Protein AF-A0A846C142-F1 (afdb_monomer)

pLDDT: mean 88.05, std 14.72, range [41.88, 98.5]

Nearest PDB structures (foldseek):
  7qp0-assembly2_B  TM=8.686E-01  e=2.776E-03  Nakaseomyces glabratus
  4f6o-assembly1_A  TM=8.775E-01  e=6.236E-03  Saccharomyces cerevisiae S288C
  7qp0-assembly1_A  TM=8.681E-01  e=6.672E-03  Nakaseomyces glabratus
  4f6p-assembly1_A  TM=8.753E-01  e=9.348E-03  Saccharomyces cerevisiae S288C
  7qp1-assembly1_A  TM=8.445E-01  e=8.738E-03  Nakaseomyces glabratus

Radius of gyration: 13.84 Å; Cα contacts (8 Å, |Δi|>4): 103; chains: 1; bounding box: 31×23×34 Å

Sequence (77 aa):
MFKIAITIGVNEYVRYPKLNLNYAADDAEKMRDFLLKEEKFNHVFCCTDNSPQENYRPTYANIKDVLGLPEEYQENL

Foldseek 3Di:
DAAEEEFAFEQDPPVCRVRGDDCRLVVSVVVQVCCCPPVVHPYYQGAYCPDPDPLSDPDPVSVCVVVVDDPPPPPPD

Solvent-accessible surface area (backbone atoms only — not comparable to full-atom values): 4613 Å² total; per-residue (Å²): 134,93,38,75,52,76,30,70,11,72,24,80,38,85,93,43,64,91,69,45,4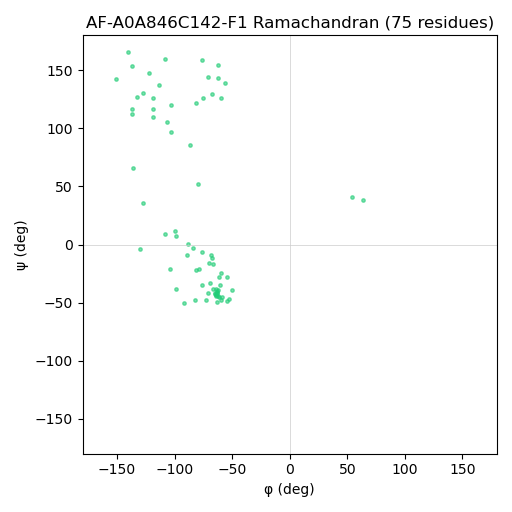6,93,49,37,34,60,52,21,53,52,49,43,48,44,38,44,71,74,67,60,35,76,44,63,50,63,22,16,71,82,45,93,47,74,77,30,26,67,42,73,67,37,48,42,65,75,66,63,73,67,80,88,74,65,85,84,120

Mean predicted aligned error: 5.56 Å

Structure (mmCIF, N/CA/C/O backbone):
data_AF-A0A846C142-F1
#
_entry.id   AF-A0A846C142-F1
#
loop_
_atom_site.group_PDB
_atom_site.id
_atom_site.type_symbol
_atom_site.label_atom_id
_atom_site.label_alt_id
_atom_site.label_comp_id
_atom_site.label_asym_id
_atom_site.label_entity_id
_atom_site.label_seq_id
_atom_site.pdbx_PDB_ins_code
_atom_site.Cartn_x
_atom_site.Cartn_y
_atom_site.Cartn_z
_atom_site.occupancy
_atom_site.B_iso_or_equiv
_atom_site.auth_seq_id
_atom_site.auth_comp_id
_atom_site.auth_asym_id
_atom_site.auth_atom_id
_atom_site.pdbx_PDB_model_num
ATOM 1 N N . MET A 1 1 ? -18.878 3.598 13.666 1.00 71.06 1 MET A 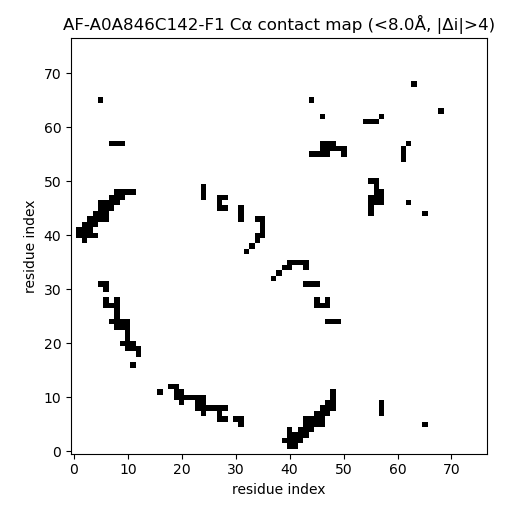N 1
ATOM 2 C CA . MET A 1 1 ? -18.960 3.173 12.252 1.00 71.06 1 MET A CA 1
ATOM 3 C C . MET A 1 1 ? -17.725 2.344 11.952 1.00 71.06 1 MET A C 1
ATOM 5 O O . MET A 1 1 ? -16.652 2.773 12.354 1.00 71.06 1 MET A O 1
ATOM 9 N N . PHE A 1 2 ? -17.876 1.168 11.341 1.00 88.88 2 PHE A N 1
ATOM 10 C CA . PHE A 1 2 ? -16.741 0.320 10.969 1.00 88.88 2 PHE A CA 1
ATOM 11 C C . PHE A 1 2 ? -16.151 0.826 9.646 1.00 88.88 2 PHE A C 1
ATOM 13 O O . PHE A 1 2 ? -16.887 0.948 8.669 1.00 88.88 2 PHE A O 1
ATOM 20 N N . LYS A 1 3 ? -14.864 1.183 9.632 1.00 93.19 3 LYS A N 1
ATOM 21 C CA . LYS A 1 3 ? -14.159 1.753 8.476 1.00 93.19 3 LYS A CA 1
ATOM 22 C C . LYS A 1 3 ? -13.007 0.846 8.065 1.00 93.19 3 LYS A C 1
ATOM 24 O O . LYS A 1 3 ? -12.144 0.538 8.888 1.00 93.19 3 LYS A O 1
ATOM 29 N N . ILE A 1 4 ? -12.991 0.471 6.791 1.00 94.31 4 ILE A N 1
ATOM 30 C CA . ILE A 1 4 ? -11.910 -0.289 6.165 1.00 94.31 4 ILE A CA 1
ATOM 31 C C . ILE A 1 4 ? -11.349 0.491 4.982 1.00 94.31 4 ILE A C 1
ATOM 33 O O . ILE A 1 4 ? -12.085 1.228 4.327 1.00 94.31 4 ILE A O 1
ATOM 37 N N . ALA A 1 5 ? -10.055 0.345 4.728 1.00 94.25 5 ALA A N 1
ATOM 38 C CA . ALA A 1 5 ? -9.400 0.920 3.561 1.00 94.25 5 ALA A CA 1
ATOM 39 C C . ALA A 1 5 ? -8.366 -0.041 2.980 1.00 94.25 5 ALA A C 1
ATOM 41 O O . ALA A 1 5 ? -7.952 -1.007 3.623 1.00 94.25 5 ALA A O 1
ATOM 42 N N . ILE A 1 6 ? -7.940 0.270 1.762 1.00 94.88 6 ILE A N 1
ATOM 43 C CA . ILE A 1 6 ? -6.833 -0.385 1.079 1.00 94.88 6 ILE A CA 1
ATOM 44 C C . ILE A 1 6 ? -5.885 0.724 0.623 1.00 94.88 6 ILE A C 1
ATOM 46 O O . ILE A 1 6 ? -6.328 1.703 0.023 1.00 94.88 6 ILE A O 1
ATOM 50 N N . THR A 1 7 ? -4.596 0.582 0.905 1.00 96.75 7 THR A N 1
ATOM 51 C CA . THR A 1 7 ? -3.532 1.416 0.340 1.00 96.75 7 THR A CA 1
ATOM 52 C C . THR A 1 7 ? -2.654 0.552 -0.555 1.00 96.75 7 THR A C 1
ATOM 54 O O . THR A 1 7 ? -2.355 -0.595 -0.222 1.00 96.75 7 THR A O 1
ATOM 57 N N . ILE A 1 8 ? -2.279 1.074 -1.724 1.00 96.88 8 ILE A N 1
ATOM 58 C CA . ILE A 1 8 ? -1.502 0.342 -2.730 1.00 96.88 8 ILE A CA 1
ATOM 59 C C . ILE A 1 8 ? -0.357 1.237 -3.190 1.00 96.88 8 ILE A C 1
ATOM 61 O O . ILE A 1 8 ? -0.597 2.373 -3.595 1.00 96.88 8 ILE A O 1
ATOM 65 N N . GLY A 1 9 ? 0.871 0.726 -3.135 1.00 96.88 9 GLY A N 1
ATOM 66 C CA . GLY A 1 9 ? 2.072 1.441 -3.558 1.00 96.88 9 GLY A CA 1
ATOM 67 C C . GLY A 1 9 ? 3.004 0.540 -4.359 1.00 96.88 9 GLY A C 1
ATOM 68 O O . GLY A 1 9 ? 3.525 -0.435 -3.822 1.00 96.88 9 GLY A O 1
ATOM 69 N N . VAL A 1 10 ? 3.223 0.877 -5.633 1.00 96.62 10 VAL A N 1
ATOM 70 C CA . VAL A 1 10 ? 4.061 0.101 -6.563 1.00 96.62 10 VAL A CA 1
ATOM 71 C C . VAL A 1 10 ? 5.229 0.958 -7.038 1.00 96.62 10 VAL A C 1
ATOM 73 O O . VAL A 1 10 ? 5.033 1.981 -7.698 1.00 96.62 10 VAL A O 1
ATOM 76 N N . ASN A 1 11 ? 6.439 0.530 -6.700 1.00 96.75 11 ASN A N 1
ATOM 77 C CA . ASN A 1 11 ? 7.696 1.131 -7.124 1.00 96.75 11 ASN A CA 1
ATOM 78 C C . ASN A 1 11 ? 8.309 0.370 -8.306 1.00 96.75 11 ASN A C 1
ATOM 80 O O . ASN A 1 11 ? 8.864 0.998 -9.208 1.00 96.75 11 ASN A O 1
ATOM 84 N N . GLU A 1 12 ? 8.213 -0.961 -8.320 1.00 94.62 12 GLU A N 1
ATOM 85 C CA . GLU A 1 12 ? 8.934 -1.813 -9.267 1.00 94.62 12 GLU A CA 1
ATOM 86 C C . GLU A 1 12 ? 8.033 -2.336 -10.393 1.00 94.62 12 GLU A C 1
ATOM 88 O O . GLU A 1 12 ? 7.374 -3.372 -10.301 1.00 94.62 12 GLU A O 1
ATOM 93 N N . TYR A 1 13 ? 8.068 -1.655 -11.536 1.00 91.38 13 TYR A N 1
ATOM 94 C CA . TYR A 1 13 ? 7.393 -2.100 -12.749 1.00 91.38 13 TYR A CA 1
ATOM 95 C C . TYR A 1 13 ? 8.308 -3.047 -13.527 1.00 91.38 13 TYR A C 1
ATOM 97 O O . TYR A 1 13 ? 8.994 -2.639 -14.461 1.00 91.38 13 TYR A O 1
ATOM 105 N N . VAL A 1 14 ? 8.283 -4.341 -13.193 1.00 87.12 14 VAL A N 1
ATOM 106 C CA . VAL A 1 14 ? 9.148 -5.373 -13.815 1.00 87.12 14 VAL A CA 1
ATOM 107 C C . VAL A 1 14 ? 9.112 -5.337 -15.353 1.00 87.12 14 VAL A C 1
ATOM 109 O O . VAL A 1 14 ? 10.141 -5.491 -16.007 1.00 87.12 14 VAL A O 1
ATOM 112 N N . ARG A 1 15 ? 7.934 -5.099 -15.949 1.00 89.19 15 ARG A N 1
ATOM 113 C CA . ARG A 1 15 ? 7.763 -4.999 -17.413 1.00 89.19 15 ARG A CA 1
ATOM 114 C C . ARG A 1 15 ? 8.206 -3.655 -17.997 1.00 89.19 15 ARG A C 1
ATOM 116 O O . ARG A 1 15 ? 8.486 -3.581 -19.190 1.00 89.19 15 ARG A O 1
ATOM 123 N N . TYR A 1 16 ? 8.280 -2.614 -17.172 1.00 92.75 16 TYR A N 1
ATOM 124 C CA . TYR A 1 16 ? 8.642 -1.257 -17.573 1.00 92.75 16 TYR A CA 1
ATOM 125 C C . TYR A 1 16 ? 9.632 -0.619 -16.582 1.00 92.75 16 TYR A C 1
ATOM 127 O O . TYR A 1 16 ? 9.296 0.390 -15.967 1.00 92.75 16 TYR A O 1
ATOM 135 N N . PRO A 1 17 ? 10.876 -1.123 -16.452 1.00 91.94 17 PRO A N 1
ATOM 136 C CA . PRO A 1 17 ? 11.796 -0.664 -15.402 1.00 91.94 17 PRO A CA 1
ATOM 137 C C . PRO A 1 17 ? 12.133 0.834 -15.459 1.00 91.94 17 PRO A C 1
ATOM 139 O O . PRO A 1 17 ? 12.470 1.448 -14.453 1.00 91.94 17 PRO A O 1
ATOM 142 N N . LYS A 1 18 ? 12.019 1.454 -16.644 1.00 95.44 18 LYS A N 1
ATOM 143 C CA . LYS A 1 18 ? 12.189 2.907 -16.835 1.00 95.44 18 LYS A CA 1
ATOM 144 C C . LYS A 1 18 ? 11.096 3.747 -16.161 1.00 95.44 18 LYS A C 1
ATOM 146 O O . LYS A 1 18 ? 11.274 4.951 -16.031 1.00 95.44 18 LYS A O 1
ATOM 151 N N . LEU A 1 19 ? 9.978 3.126 -15.790 1.00 94.31 19 LEU A N 1
ATOM 152 C CA . LEU A 1 19 ? 8.855 3.743 -15.085 1.00 94.31 19 LEU A CA 1
ATOM 153 C C . LEU A 1 19 ? 8.898 3.469 -13.576 1.00 94.31 19 LEU A C 1
ATOM 155 O O . LEU A 1 19 ? 7.943 3.811 -12.884 1.00 94.31 19 LEU A O 1
ATOM 159 N N . ASN A 1 20 ? 9.974 2.855 -13.066 1.00 95.50 20 ASN A N 1
ATOM 160 C CA . ASN A 1 20 ? 10.120 2.618 -11.635 1.00 95.50 20 ASN A CA 1
ATOM 161 C C . ASN A 1 20 ? 10.025 3.924 -10.843 1.00 95.50 20 ASN A C 1
ATOM 163 O O . ASN A 1 20 ? 10.574 4.959 -11.230 1.00 95.50 20 ASN A O 1
ATOM 167 N N . LEU A 1 21 ? 9.323 3.845 -9.720 1.00 96.19 21 LEU A N 1
ATOM 168 C CA . LEU A 1 21 ? 9.123 4.943 -8.786 1.00 96.19 21 LEU A CA 1
ATOM 169 C C . LEU A 1 21 ? 9.939 4.684 -7.520 1.00 96.19 21 LEU A C 1
ATOM 171 O O . LEU A 1 21 ? 10.310 3.552 -7.226 1.00 96.19 21 LEU A O 1
ATOM 175 N N . ASN A 1 22 ? 10.214 5.744 -6.763 1.00 95.19 22 ASN A N 1
ATOM 176 C CA . ASN A 1 22 ? 11.023 5.645 -5.544 1.00 95.19 22 ASN A CA 1
ATOM 17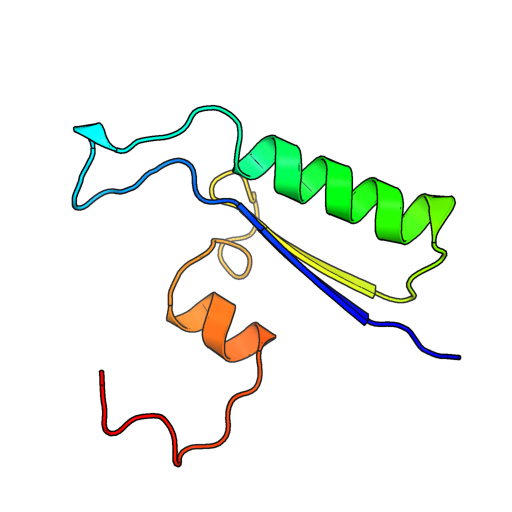7 C C . ASN A 1 22 ? 10.190 5.720 -4.257 1.00 95.19 22 ASN A C 1
ATOM 179 O O . ASN A 1 22 ? 10.656 5.287 -3.207 1.00 95.19 22 ASN A O 1
ATOM 183 N N . TYR A 1 23 ? 8.975 6.270 -4.321 1.00 96.81 23 TYR A N 1
ATOM 184 C CA . TYR A 1 23 ? 8.241 6.701 -3.126 1.00 96.81 23 TYR A CA 1
ATOM 185 C C . TYR A 1 23 ? 6.800 6.191 -3.043 1.00 96.81 23 TYR A C 1
ATOM 187 O O . TYR A 1 23 ? 6.166 6.381 -2.017 1.00 96.81 23 TYR A O 1
ATOM 195 N N . ALA A 1 24 ? 6.288 5.476 -4.049 1.00 97.62 24 ALA A N 1
ATOM 196 C CA . ALA A 1 24 ? 4.891 5.037 -4.050 1.00 97.62 24 ALA A CA 1
ATOM 197 C C . ALA A 1 24 ? 4.582 4.057 -2.903 1.00 97.62 24 ALA A C 1
ATOM 199 O O . ALA A 1 24 ? 3.518 4.132 -2.292 1.00 97.62 24 ALA A O 1
ATOM 200 N N . ALA A 1 25 ? 5.515 3.154 -2.580 1.00 97.12 25 ALA A N 1
ATOM 201 C CA . ALA A 1 25 ? 5.383 2.263 -1.423 1.00 97.12 25 ALA A CA 1
ATOM 202 C C . ALA A 1 25 ? 5.370 3.038 -0.090 1.00 97.12 25 ALA A C 1
ATOM 204 O O . ALA A 1 25 ? 4.520 2.792 0.762 1.00 97.12 25 ALA A O 1
ATOM 205 N N . ASP A 1 26 ? 6.272 4.008 0.060 1.00 97.75 26 ASP A N 1
ATOM 206 C CA . ASP A 1 26 ? 6.379 4.849 1.257 1.00 97.75 26 ASP A CA 1
ATOM 207 C C . ASP A 1 26 ? 5.130 5.731 1.445 1.00 97.75 26 ASP A C 1
ATOM 209 O O . ASP A 1 26 ? 4.584 5.813 2.546 1.00 97.75 26 ASP A O 1
ATOM 213 N N . ASP A 1 27 ? 4.603 6.309 0.362 1.00 98.25 27 ASP A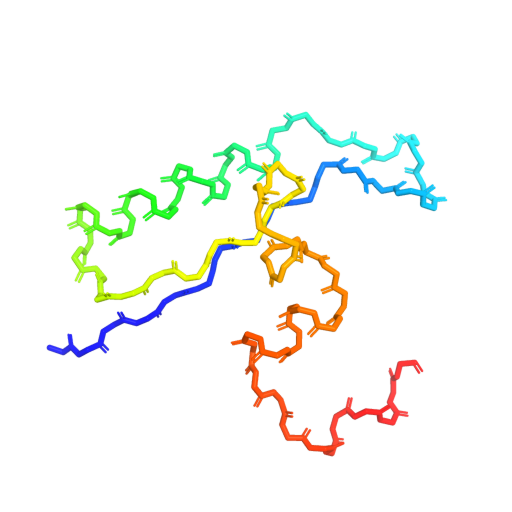 N 1
ATOM 214 C CA . ASP A 1 27 ? 3.346 7.064 0.368 1.00 98.25 27 ASP A CA 1
ATOM 215 C C . ASP A 1 27 ? 2.169 6.193 0.844 1.00 98.25 27 ASP A C 1
ATOM 217 O O . ASP A 1 27 ? 1.377 6.612 1.696 1.00 98.25 27 ASP A O 1
ATOM 221 N N . ALA A 1 28 ? 2.068 4.955 0.348 1.00 98.00 28 ALA A N 1
ATOM 222 C CA . ALA A 1 28 ? 1.013 4.017 0.732 1.00 98.00 28 ALA A CA 1
ATOM 223 C C . ALA A 1 28 ? 1.109 3.577 2.205 1.00 98.00 28 ALA A C 1
ATOM 225 O O . ALA A 1 28 ? 0.082 3.446 2.883 1.00 98.00 28 ALA A O 1
ATOM 226 N N . GLU A 1 29 ? 2.323 3.373 2.719 1.00 97.56 29 GLU A N 1
ATOM 227 C CA . GLU A 1 29 ? 2.572 3.001 4.116 1.00 97.56 29 GLU A CA 1
ATOM 228 C C . GLU A 1 29 ? 2.284 4.161 5.076 1.00 97.56 29 GLU A C 1
ATOM 230 O O . GLU A 1 29 ? 1.626 3.967 6.103 1.00 97.56 29 GLU A O 1
ATOM 235 N N . LYS A 1 30 ? 2.689 5.386 4.721 1.00 98.25 30 LYS A N 1
ATOM 236 C CA . LYS A 1 30 ? 2.348 6.597 5.483 1.00 98.25 30 LYS A CA 1
ATOM 237 C C . LYS A 1 30 ? 0.847 6.853 5.496 1.00 98.25 30 LYS A C 1
ATOM 239 O O . LYS A 1 30 ? 0.299 7.205 6.540 1.00 98.25 30 LYS A O 1
ATOM 244 N N . MET A 1 31 ? 0.170 6.630 4.371 1.00 98.44 31 MET A N 1
ATOM 245 C CA . MET A 1 31 ? -1.284 6.748 4.301 1.00 98.44 31 MET A CA 1
ATOM 246 C C . MET A 1 31 ? -1.976 5.706 5.185 1.00 98.44 31 MET A C 1
ATOM 248 O O . MET A 1 31 ? -2.892 6.054 5.926 1.00 98.44 31 MET A O 1
ATOM 252 N N . ARG A 1 32 ? -1.516 4.445 5.185 1.00 97.31 32 ARG A N 1
ATOM 253 C CA . ARG A 1 32 ? -2.021 3.412 6.108 1.00 97.31 32 ARG A CA 1
ATOM 254 C C . ARG A 1 32 ? -1.906 3.880 7.557 1.00 97.31 32 ARG A C 1
ATOM 256 O O . ARG A 1 32 ? -2.872 3.788 8.313 1.00 97.31 32 ARG A O 1
ATOM 263 N N . ASP A 1 33 ? -0.737 4.384 7.934 1.00 98.19 33 ASP A N 1
ATOM 264 C CA . ASP A 1 33 ? -0.474 4.870 9.284 1.00 98.19 33 ASP A CA 1
ATOM 265 C C . ASP A 1 33 ? -1.384 6.035 9.669 1.00 98.19 33 ASP A C 1
ATOM 267 O O . ASP A 1 33 ? -1.963 6.011 10.754 1.00 98.19 33 ASP A O 1
ATOM 271 N N . PHE A 1 34 ? -1.557 7.012 8.779 1.00 98.50 34 PHE A N 1
ATOM 272 C CA . PHE A 1 34 ? -2.478 8.128 8.978 1.00 98.50 34 PHE A CA 1
ATOM 273 C C . PHE A 1 34 ? -3.925 7.643 9.161 1.00 98.50 34 PHE A C 1
ATOM 275 O O . PHE A 1 34 ? -4.590 8.016 10.129 1.00 98.50 34 PHE A O 1
ATOM 282 N N . LEU A 1 35 ? -4.399 6.746 8.290 1.00 97.94 35 LEU A N 1
ATOM 283 C CA . LEU A 1 35 ? -5.765 6.221 8.342 1.00 97.94 35 LEU A CA 1
ATOM 284 C C . LEU A 1 35 ? -6.047 5.446 9.639 1.00 97.94 35 LEU A C 1
ATOM 286 O O . LEU A 1 35 ? -7.125 5.568 10.223 1.00 97.94 35 LEU A O 1
ATOM 290 N N . LEU A 1 36 ? -5.079 4.662 10.118 1.00 97.06 36 LEU A N 1
ATOM 291 C CA . LEU A 1 36 ? -5.204 3.920 11.374 1.00 97.06 36 LEU A CA 1
ATOM 292 C C . LEU A 1 36 ? -5.111 4.841 12.600 1.00 97.06 36 LEU A C 1
ATOM 294 O O . LEU A 1 36 ? -5.927 4.734 13.518 1.00 97.06 36 LEU A O 1
ATOM 298 N N . LYS A 1 37 ? -4.114 5.734 12.637 1.00 97.38 37 LYS A N 1
ATOM 299 C CA . LYS A 1 37 ? -3.775 6.527 13.829 1.00 97.38 37 LYS A CA 1
ATOM 300 C C . LYS A 1 37 ? -4.657 7.756 13.984 1.00 97.38 37 LYS A C 1
ATOM 302 O O . LYS A 1 37 ? -5.191 7.960 15.074 1.00 97.38 37 LYS A O 1
ATOM 307 N N . GLU A 1 38 ? -4.841 8.529 12.923 1.00 97.06 38 GLU A N 1
ATOM 308 C CA . GLU A 1 38 ? -5.553 9.809 12.966 1.00 97.06 38 GLU A CA 1
ATOM 309 C C . GLU A 1 38 ? -7.032 9.611 12.650 1.00 97.06 38 GLU A C 1
ATOM 311 O O . GLU A 1 38 ? -7.901 9.966 13.445 1.00 97.06 38 GLU A O 1
ATOM 316 N N . GLU A 1 39 ? -7.325 8.911 11.555 1.00 96.38 39 GLU A N 1
ATOM 317 C CA . GLU A 1 39 ? -8.701 8.716 11.098 1.00 96.38 39 GLU A CA 1
ATOM 318 C C . GLU A 1 39 ? -9.412 7.545 11.784 1.00 96.38 39 GLU A C 1
ATOM 320 O O . GLU A 1 39 ? -10.597 7.323 11.545 1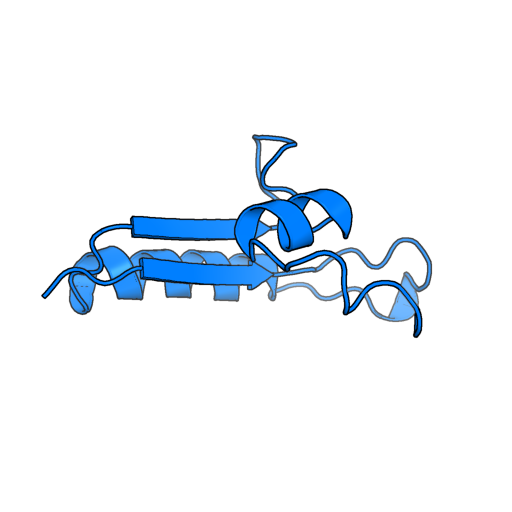.00 96.38 39 GLU A O 1
ATOM 325 N N . LYS A 1 40 ? -8.741 6.789 12.658 1.00 95.31 40 LYS A N 1
ATOM 326 C CA . LYS A 1 40 ? -9.339 5.683 13.431 1.00 95.31 40 LYS A CA 1
ATOM 327 C C . LYS A 1 40 ? -10.057 4.649 12.548 1.00 95.31 40 LYS A C 1
ATOM 329 O O . LYS A 1 40 ? -11.158 4.197 12.877 1.00 95.31 40 LYS A O 1
ATOM 334 N N . PHE A 1 41 ? -9.472 4.295 11.403 1.00 96.69 41 PHE A N 1
ATOM 335 C CA . PHE A 1 41 ? -9.931 3.142 10.627 1.00 96.69 41 PHE A CA 1
ATOM 336 C C . PHE A 1 41 ? -9.757 1.859 11.444 1.00 96.69 41 PHE A C 1
ATOM 338 O O . PHE A 1 41 ? -8.793 1.706 12.189 1.00 96.69 41 PHE A O 1
ATOM 345 N N . ASN A 1 42 ? -10.700 0.929 11.310 1.00 95.62 42 ASN A N 1
ATOM 346 C CA . ASN A 1 42 ? -10.654 -0.344 12.025 1.00 95.62 42 ASN A CA 1
ATOM 347 C C . ASN A 1 42 ? -9.635 -1.297 11.404 1.00 95.62 42 ASN A C 1
ATOM 349 O O . ASN A 1 42 ? -9.007 -2.077 12.115 1.00 95.62 42 ASN A O 1
ATOM 353 N N . HIS A 1 43 ? -9.489 -1.239 10.081 1.00 93.19 43 HIS A N 1
ATOM 354 C CA . HIS A 1 43 ? -8.529 -2.046 9.350 1.00 93.19 43 HIS A CA 1
ATOM 355 C C . HIS A 1 43 ? -8.081 -1.331 8.076 1.00 93.19 43 HIS A C 1
ATOM 357 O O . HIS A 1 43 ? -8.888 -0.682 7.409 1.00 93.19 43 HIS A O 1
ATOM 363 N N . VAL A 1 44 ? -6.803 -1.461 7.727 1.00 93.69 44 VAL A N 1
ATOM 364 C CA . VAL A 1 44 ? -6.260 -0.938 6.472 1.00 93.69 44 VAL A CA 1
ATOM 365 C C . VAL A 1 44 ? -5.335 -1.988 5.867 1.00 93.69 44 VAL A C 1
ATOM 367 O O . VAL A 1 44 ? -4.279 -2.274 6.432 1.00 93.69 44 VAL A O 1
ATOM 370 N N . PHE A 1 45 ? -5.733 -2.555 4.729 1.00 93.44 45 PHE A N 1
ATOM 371 C CA . PHE A 1 45 ? -4.887 -3.456 3.950 1.00 93.44 45 PHE A CA 1
ATOM 372 C C . PHE A 1 45 ? -3.836 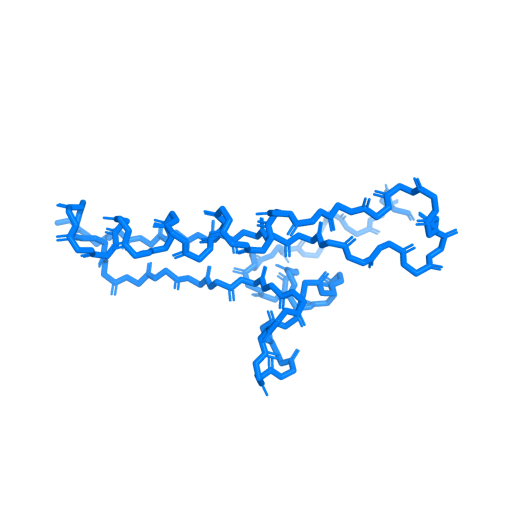-2.626 3.215 1.00 93.44 45 PHE A C 1
ATOM 374 O O . PHE A 1 45 ? -4.185 -1.691 2.503 1.00 93.44 45 PHE A O 1
ATOM 381 N N . CYS A 1 46 ? -2.558 -2.947 3.378 1.00 95.38 46 CYS A N 1
ATOM 382 C CA . CYS A 1 46 ? -1.467 -2.177 2.788 1.00 95.38 46 CYS A CA 1
ATOM 383 C C . CYS A 1 46 ? -0.680 -3.070 1.842 1.00 95.38 46 CYS A C 1
ATOM 385 O O . CYS A 1 46 ? 0.004 -3.984 2.299 1.00 95.38 46 CYS A O 1
ATOM 387 N N . CYS A 1 47 ? -0.798 -2.809 0.543 1.00 95.88 47 CYS A N 1
ATOM 388 C CA . CYS A 1 47 ? -0.171 -3.606 -0.497 1.00 95.88 47 CYS A CA 1
ATOM 389 C C . CYS A 1 47 ? 1.011 -2.852 -1.112 1.00 95.88 47 CYS A C 1
ATOM 391 O O . CYS A 1 47 ? 0.804 -1.913 -1.882 1.00 95.88 47 CYS A O 1
ATOM 393 N N . THR A 1 48 ? 2.242 -3.246 -0.781 1.00 96.50 48 THR A N 1
ATOM 394 C CA . THR A 1 48 ? 3.459 -2.597 -1.298 1.00 96.50 48 THR A CA 1
ATOM 395 C C . THR A 1 48 ? 4.524 -3.605 -1.704 1.00 96.50 48 THR A C 1
ATOM 397 O O . THR A 1 48 ? 4.569 -4.723 -1.186 1.00 96.50 48 THR A O 1
ATOM 400 N N . ASP A 1 49 ? 5.395 -3.218 -2.638 1.00 93.44 49 ASP A N 1
ATOM 401 C CA . ASP A 1 49 ? 6.522 -4.063 -3.072 1.00 93.44 49 ASP A CA 1
ATOM 402 C C . ASP A 1 49 ? 7.488 -4.373 -1.915 1.00 93.44 49 ASP A C 1
ATOM 404 O O . ASP A 1 49 ? 8.099 -5.441 -1.869 1.00 93.44 49 ASP A O 1
ATOM 408 N N . ASN A 1 50 ? 7.555 -3.467 -0.934 1.00 92.56 50 ASN A N 1
ATOM 409 C CA . ASN A 1 50 ? 8.349 -3.609 0.285 1.00 92.56 50 ASN A CA 1
ATOM 410 C C . ASN A 1 50 ? 7.728 -4.572 1.307 1.00 92.56 50 ASN A C 1
ATOM 412 O O . ASN A 1 50 ? 8.351 -4.848 2.336 1.00 92.56 50 ASN A O 1
ATOM 416 N N . SER A 1 51 ? 6.510 -5.074 1.069 1.00 88.88 51 SER A N 1
ATOM 417 C CA . SER A 1 51 ? 5.838 -5.943 2.027 1.00 88.88 51 SER A CA 1
ATOM 418 C C . SER A 1 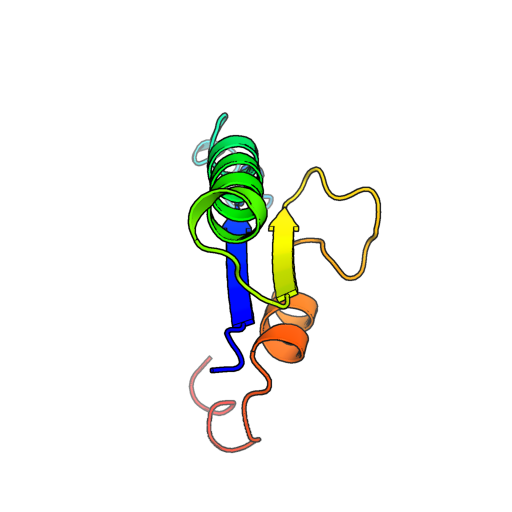51 ? 6.674 -7.204 2.301 1.00 88.88 51 SER A C 1
ATOM 420 O O . SER A 1 51 ? 7.001 -7.948 1.365 1.00 88.88 51 SER A O 1
ATOM 422 N N . PRO A 1 52 ? 6.970 -7.510 3.581 1.00 87.12 52 PRO A N 1
ATOM 423 C CA . PRO A 1 52 ? 7.645 -8.752 3.953 1.00 87.12 52 PRO A CA 1
ATOM 424 C C . PRO A 1 52 ? 6.738 -9.977 3.771 1.00 87.12 52 PRO A C 1
ATOM 426 O O . PRO A 1 52 ? 7.214 -11.108 3.772 1.00 87.12 52 PRO A O 1
ATOM 429 N N . GLN A 1 53 ? 5.429 -9.759 3.639 1.00 87.00 53 GLN A N 1
ATOM 430 C CA . GLN A 1 53 ? 4.420 -10.790 3.452 1.00 87.00 53 GLN A CA 1
ATOM 431 C C . GLN A 1 53 ? 3.994 -10.823 1.983 1.00 87.00 53 GLN A C 1
ATOM 433 O O . GLN A 1 53 ? 3.486 -9.828 1.455 1.00 87.00 53 GLN A O 1
ATOM 438 N N . GLU A 1 54 ? 4.194 -11.965 1.324 1.00 86.88 54 GLU A N 1
ATOM 439 C CA . GLU A 1 54 ? 3.962 -12.119 -0.119 1.00 86.88 54 GLU A CA 1
ATOM 440 C C . GLU A 1 54 ? 2.510 -11.859 -0.533 1.00 86.88 54 GLU A C 1
ATOM 442 O O . GLU A 1 54 ? 2.274 -11.261 -1.580 1.00 86.88 54 GLU A O 1
ATOM 447 N N . ASN A 1 55 ? 1.539 -12.225 0.305 1.00 85.25 55 ASN A N 1
ATOM 448 C CA . ASN A 1 55 ? 0.107 -11.990 0.084 1.00 85.25 55 ASN A CA 1
ATOM 449 C C . ASN A 1 55 ? -0.288 -10.502 0.125 1.00 85.25 55 ASN A C 1
ATOM 451 O O . ASN A 1 55 ? -1.389 -10.151 -0.283 1.00 85.25 55 ASN A O 1
ATOM 455 N N . TYR A 1 56 ? 0.606 -9.623 0.580 1.00 86.75 56 TYR A N 1
ATOM 456 C CA . TYR A 1 56 ? 0.431 -8.170 0.537 1.00 86.75 56 TYR A CA 1
ATOM 457 C C . TYR A 1 56 ? 1.349 -7.498 -0.490 1.00 86.75 56 TYR A C 1
ATOM 459 O O . TYR A 1 56 ? 1.425 -6.275 -0.549 1.00 86.75 56 TYR A O 1
ATOM 467 N N . ARG A 1 57 ? 2.046 -8.257 -1.344 1.00 92.81 57 ARG A N 1
ATOM 468 C CA . ARG A 1 57 ? 2.668 -7.652 -2.528 1.00 92.81 57 ARG A CA 1
ATOM 469 C C . ARG A 1 57 ? 1.583 -7.249 -3.529 1.00 92.81 57 ARG A C 1
ATOM 471 O O . ARG A 1 57 ? 0.611 -7.992 -3.669 1.00 92.81 57 ARG A O 1
ATOM 478 N N . PRO A 1 58 ? 1.726 -6.135 -4.258 1.00 92.94 58 PRO A N 1
ATOM 479 C CA . PRO A 1 58 ? 0.685 -5.582 -5.124 1.00 92.94 58 PRO A CA 1
ATOM 480 C C . PRO A 1 58 ? 0.604 -6.318 -6.473 1.00 92.94 58 PRO A C 1
ATOM 482 O O . PRO A 1 58 ? 0.654 -5.725 -7.548 1.00 92.94 58 PRO A O 1
ATOM 485 N N . THR A 1 59 ? 0.488 -7.645 -6.428 1.00 90.88 59 THR A N 1
ATOM 486 C CA . THR A 1 59 ? 0.198 -8.458 -7.609 1.00 90.88 59 THR A CA 1
ATOM 487 C C . THR A 1 59 ? -1.279 -8.335 -7.973 1.00 90.88 59 THR A C 1
ATOM 489 O O . THR A 1 59 ? -2.115 -8.020 -7.126 1.00 90.88 59 THR A O 1
ATOM 492 N N . TYR A 1 60 ? -1.618 -8.635 -9.229 1.00 89.25 60 TYR A 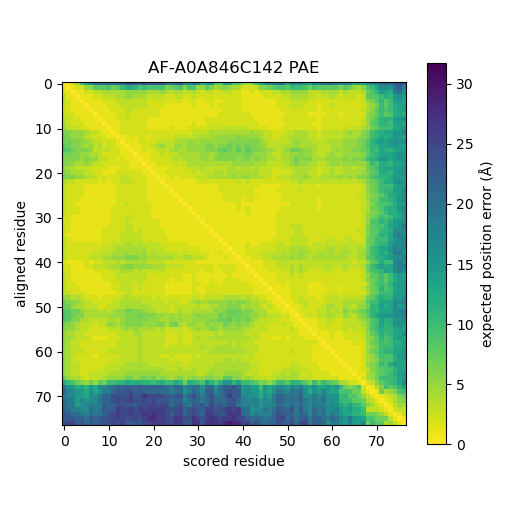N 1
ATOM 493 C CA . TYR A 1 60 ? -3.014 -8.667 -9.670 1.00 89.25 60 TYR A CA 1
ATOM 494 C C . TYR A 1 60 ? -3.883 -9.565 -8.775 1.00 89.25 60 TYR A C 1
ATOM 496 O O . TYR A 1 60 ? -4.950 -9.139 -8.346 1.00 89.25 60 TYR A O 1
ATOM 504 N N . ALA A 1 61 ? -3.410 -10.777 -8.459 1.00 89.25 61 ALA A N 1
ATOM 505 C CA . ALA A 1 61 ? -4.147 -11.731 -7.631 1.00 89.25 61 ALA A CA 1
ATOM 506 C C . ALA A 1 61 ? -4.371 -11.197 -6.210 1.00 89.25 61 ALA A C 1
ATOM 508 O O . ALA A 1 61 ? -5.506 -11.140 -5.758 1.00 89.25 61 ALA A O 1
ATOM 509 N N . ASN A 1 62 ? -3.321 -10.698 -5.553 1.00 90.19 62 ASN A N 1
ATOM 510 C CA . ASN A 1 62 ? -3.435 -10.183 -4.188 1.00 90.19 62 ASN A CA 1
ATOM 511 C C . ASN A 1 62 ? -4.339 -8.946 -4.109 1.00 90.19 62 ASN A C 1
ATOM 513 O O . ASN A 1 62 ? -5.171 -8.844 -3.214 1.00 90.19 62 ASN A O 1
ATOM 517 N N . ILE A 1 63 ? -4.210 -8.008 -5.057 1.00 90.88 63 ILE A N 1
ATOM 518 C CA . ILE A 1 63 ? -5.090 -6.833 -5.113 1.00 90.88 63 ILE A CA 1
ATOM 519 C C . ILE A 1 63 ? -6.537 -7.275 -5.354 1.00 90.88 63 ILE A C 1
ATOM 521 O O . ILE A 1 63 ? -7.445 -6.754 -4.713 1.00 90.88 63 ILE A O 1
ATOM 525 N N . LYS A 1 64 ? -6.762 -8.249 -6.241 1.00 89.25 64 LYS A N 1
ATOM 526 C CA . LYS A 1 64 ? -8.093 -8.799 -6.519 1.00 89.25 64 LYS A CA 1
ATOM 527 C C . LYS A 1 64 ? -8.705 -9.464 -5.286 1.00 89.25 64 LYS A C 1
ATOM 529 O O . LYS A 1 64 ? -9.870 -9.202 -4.997 1.00 89.25 64 LYS A O 1
ATOM 534 N N . ASP A 1 65 ? -7.930 -10.256 -4.554 1.00 87.81 65 ASP A N 1
ATOM 535 C CA . ASP A 1 65 ? -8.373 -10.918 -3.325 1.00 87.81 65 ASP A CA 1
ATOM 536 C C . ASP A 1 65 ? -8.742 -9.892 -2.247 1.00 87.81 65 ASP A C 1
ATOM 538 O O . ASP A 1 65 ? -9.778 -10.014 -1.595 1.00 87.81 65 ASP A O 1
ATOM 542 N N . VAL A 1 66 ? -7.937 -8.834 -2.107 1.00 87.00 66 VAL A N 1
ATOM 543 C CA . VAL A 1 66 ? -8.190 -7.736 -1.163 1.00 87.00 66 VAL A CA 1
ATOM 544 C C . VAL A 1 66 ? -9.398 -6.880 -1.582 1.00 87.00 66 VAL A C 1
ATOM 546 O O . VAL A 1 66 ? -10.118 -6.380 -0.718 1.00 87.00 66 VAL A O 1
ATOM 549 N N . LEU A 1 67 ? -9.651 -6.716 -2.886 1.00 85.00 67 LEU A N 1
ATOM 550 C CA . LEU A 1 67 ? -10.800 -5.971 -3.421 1.00 85.00 67 LEU A CA 1
ATOM 551 C C . LEU A 1 67 ? -12.108 -6.779 -3.451 1.00 85.00 67 LEU A C 1
ATOM 553 O O . LEU A 1 67 ? -13.178 -6.175 -3.492 1.00 85.00 67 LEU A O 1
ATOM 557 N N . GLY A 1 68 ? -12.051 -8.114 -3.440 1.00 76.81 68 GLY A N 1
ATOM 558 C CA . GLY A 1 68 ? -13.231 -8.981 -3.385 1.00 76.81 68 GLY A CA 1
ATOM 559 C C . GLY A 1 68 ? -14.168 -8.885 -4.599 1.00 76.81 68 GLY A C 1
ATOM 560 O O . GLY A 1 68 ? -15.385 -8.915 -4.423 1.00 76.81 68 GLY A O 1
ATOM 561 N N . LEU A 1 69 ? -13.643 -8.744 -5.824 1.00 57.09 69 LEU A N 1
ATOM 562 C CA . LEU A 1 69 ? -14.493 -8.601 -7.017 1.00 57.09 69 LEU A CA 1
ATOM 563 C C . LEU A 1 69 ? -15.289 -9.889 -7.350 1.00 57.09 69 LEU A C 1
ATOM 565 O O . LEU A 1 69 ? -14.679 -10.954 -7.489 1.00 57.09 69 LEU A O 1
ATOM 569 N N . PRO A 1 70 ? -16.618 -9.791 -7.567 1.00 55.19 70 PRO A N 1
ATOM 570 C CA . PRO A 1 70 ? -17.445 -10.848 -8.159 1.00 55.19 70 PRO A CA 1
ATOM 571 C C . PRO A 1 70 ? -17.036 -11.201 -9.604 1.00 55.19 70 PRO A C 1
ATOM 573 O O . PRO A 1 70 ? -16.474 -10.372 -10.322 1.00 55.19 70 PRO A O 1
ATOM 576 N N . GLU A 1 71 ? -17.337 -12.434 -10.038 1.00 52.84 71 GLU A N 1
ATOM 577 C CA . GLU A 1 71 ? -16.871 -13.068 -11.293 1.00 52.84 71 GLU A CA 1
ATOM 578 C C . GLU A 1 71 ? -17.136 -12.278 -12.588 1.00 52.84 71 GLU A C 1
ATOM 580 O O . GLU A 1 71 ? -16.358 -12.376 -13.534 1.00 52.84 71 GLU A O 1
ATOM 585 N N . GLU A 1 72 ? -18.179 -11.454 -12.625 1.00 53.16 72 GLU A N 1
ATOM 586 C CA . GLU A 1 72 ? -18.683 -10.777 -13.830 1.00 53.16 72 GLU A CA 1
ATOM 587 C C . GLU A 1 72 ? -17.762 -9.684 -14.421 1.00 53.16 72 GLU A C 1
ATOM 589 O O . GLU A 1 72 ? -17.988 -9.227 -15.537 1.00 53.16 72 GLU A O 1
ATOM 594 N N . TYR A 1 73 ? -16.685 -9.297 -13.726 1.00 50.94 73 TYR A N 1
ATOM 595 C CA . TYR A 1 73 ? -15.713 -8.293 -14.197 1.00 50.94 73 TYR A CA 1
ATOM 596 C C . TYR A 1 73 ? -14.420 -8.891 -14.790 1.00 50.94 73 TYR A C 1
ATOM 598 O O . TYR A 1 73 ? -13.452 -8.165 -15.015 1.00 50.94 73 TYR A O 1
ATOM 606 N N . GLN A 1 74 ? -14.373 -10.205 -15.047 1.00 50.44 74 GLN A N 1
ATOM 607 C CA . GLN A 1 74 ? -13.184 -10.888 -15.589 1.00 50.44 74 GLN A CA 1
ATOM 608 C C . GLN A 1 74 ? -13.102 -10.927 -17.128 1.00 50.44 74 GLN A C 1
ATOM 610 O O . GLN A 1 74 ? -12.053 -11.289 -17.650 1.00 50.44 74 GLN A O 1
ATOM 615 N N . GLU A 1 75 ? -14.149 -10.538 -17.865 1.00 41.88 75 GLU A N 1
ATOM 616 C CA . GLU A 1 75 ? -14.195 -10.703 -19.334 1.00 41.88 75 GLU A CA 1
ATOM 617 C C . GLU A 1 75 ? -13.596 -9.548 -20.164 1.00 41.88 75 GLU A C 1
ATOM 619 O O . GLU A 1 75 ? -13.576 -9.633 -21.387 1.00 41.88 75 GLU A O 1
ATOM 624 N N . ASN A 1 76 ? -13.073 -8.482 -19.550 1.00 43.53 76 ASN A N 1
ATOM 625 C CA . ASN A 1 76 ? -12.484 -7.349 -20.288 1.00 43.53 76 ASN A CA 1
ATOM 626 C C . ASN A 1 76 ? -11.059 -6.975 -19.828 1.00 43.53 76 ASN A C 1
ATOM 628 O O . ASN A 1 76 ? -10.705 -5.794 -19.821 1.00 43.53 76 ASN A O 1
ATOM 632 N N . LEU A 1 77 ? -10.245 -7.968 -19.451 1.00 45.50 77 LEU A N 1
ATOM 633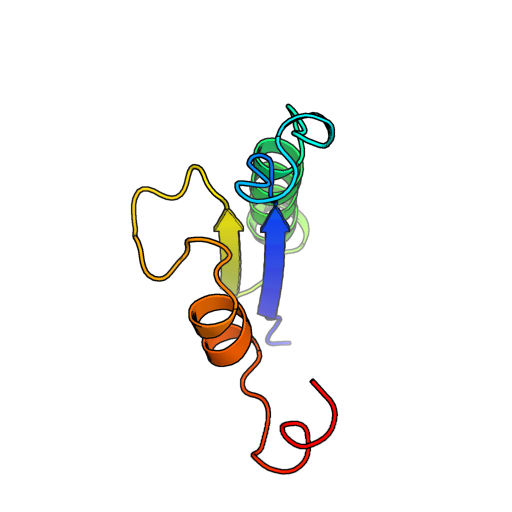 C CA . LEU A 1 77 ? -8.790 -7.822 -19.276 1.00 45.50 77 LEU A CA 1
ATOM 634 C C . LEU A 1 77 ? -8.019 -8.539 -20.386 1.00 45.50 77 LEU A C 1
ATOM 636 O O . LEU A 1 77 ? -8.377 -9.695 -20.694 1.00 45.50 77 LEU A O 1
#

Secondary structure (DSSP, 8-state):
---EEEEEE----TT-GGG--SSHHHHHHHHHHHHHHTS--SEEEEEETT-SSGGGS--HHHHHHHHT--GGG-TT-